Protein AF-A0A6C0JQH0-F1 (afdb_monomer_lite)

Secondary structure (DSSP, 8-state):
-PPPHHHHHTT-TT--EEE--SS--EEE----TT-SEEE--SSEEEEPPPPP--TT--EEE--SSEE-S---GGGGG-TT--EE--------TTSSS--

InterPro domains:
  IPR001611 Leucine-rich repeat [PF00560] (14-30)
  IPR001611 Leucine-rich repeat [PF00560] (34-52)
  IPR032675 Leucine-rich repeat domain superfamily [G3DSA:3.80.10.10] (1-96)

pLDDT: mean 81.75, std 16.23, range [36.56, 95.62]

Sequence (99 aa):
MHSNFFSYVKQFPKLETLSASHNRLLGEILNLKSLKVLSLTNNYFTGEIPCFPNKEMKVLELGANYFSVTIPKCIGDLSALNVLDRVIITLIHNLFLMF

Radius of gyration: 14.03 Å; chains: 1; bounding box: 32×33×37 Å

Structure (mmCIF, N/CA/C/O backbone):
data_AF-A0A6C0JQH0-F1
#
_entry.id   AF-A0A6C0JQH0-F1
#
loop_
_atom_site.group_PDB
_atom_site.id
_atom_site.type_symbol
_atom_site.label_atom_id
_atom_site.label_alt_id
_atom_site.label_comp_id
_atom_site.label_asym_id
_atom_site.label_entity_id
_atom_site.label_seq_id
_atom_site.pdbx_PDB_ins_code
_atom_site.Cartn_x
_atom_site.Cartn_y
_atom_site.Cartn_z
_atom_site.occupancy
_atom_site.B_iso_or_equiv
_atom_site.auth_seq_id
_atom_site.auth_comp_id
_atom_site.auth_asym_id
_atom_site.auth_atom_id
_atom_site.pdbx_PDB_model_num
ATOM 1 N N . MET A 1 1 ? 2.021 17.233 -16.340 1.00 38.72 1 MET A N 1
ATOM 2 C CA . MET A 1 1 ? 1.851 16.941 -14.900 1.00 38.72 1 MET A CA 1
ATOM 3 C C . MET A 1 1 ? 0.585 16.110 -14.737 1.00 38.72 1 MET A C 1
ATOM 5 O O . MET A 1 1 ? -0.492 16.683 -14.714 1.00 38.72 1 MET A O 1
ATOM 9 N N . HIS A 1 2 ? 0.680 14.778 -14.732 1.00 50.06 2 HIS A N 1
ATOM 10 C CA . HIS A 1 2 ? -0.478 13.938 -14.406 1.00 50.06 2 HIS A CA 1
ATOM 11 C C . HIS A 1 2 ? -0.610 13.905 -12.883 1.00 50.06 2 HIS A C 1
ATOM 13 O O . HIS A 1 2 ? 0.313 13.476 -12.194 1.00 50.06 2 HIS A O 1
ATOM 19 N N . SER A 1 3 ? -1.711 14.428 -12.352 1.00 56.91 3 SER A N 1
ATOM 20 C CA . SER A 1 3 ? -1.998 14.361 -10.924 1.00 56.91 3 SER A CA 1
ATOM 21 C C . SER A 1 3 ? -2.189 12.900 -10.503 1.00 56.91 3 SER A C 1
ATOM 23 O O . SER A 1 3 ? -2.912 12.140 -11.144 1.00 56.91 3 SER A O 1
ATOM 25 N N . ASN A 1 4 ? -1.502 12.489 -9.434 1.00 71.00 4 ASN A N 1
ATOM 26 C CA . ASN A 1 4 ? -1.618 11.143 -8.872 1.00 71.00 4 ASN A CA 1
ATOM 27 C C . ASN A 1 4 ? -3.034 10.973 -8.297 1.00 71.00 4 ASN A C 1
ATOM 29 O O . ASN A 1 4 ? -3.421 11.743 -7.414 1.00 71.00 4 ASN A O 1
ATOM 33 N N . PHE A 1 5 ? -3.789 9.973 -8.759 1.00 83.31 5 PHE A N 1
ATOM 34 C CA . PHE A 1 5 ? -5.136 9.639 -8.274 1.00 83.31 5 PHE A CA 1
ATOM 35 C C . PHE A 1 5 ? -5.223 9.638 -6.736 1.00 83.31 5 PHE A C 1
ATOM 37 O O . PHE A 1 5 ? -6.125 10.241 -6.148 1.00 83.31 5 PHE A O 1
ATOM 44 N N . PHE A 1 6 ? -4.221 9.068 -6.063 1.00 84.62 6 PHE A N 1
ATOM 45 C CA . PH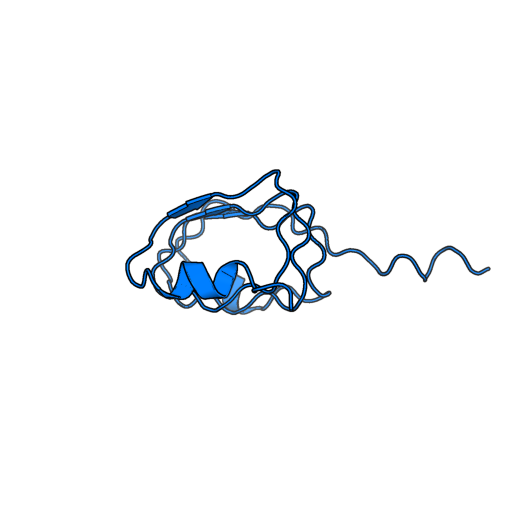E A 1 6 ? -4.194 8.961 -4.604 1.00 84.62 6 PHE A CA 1
ATOM 46 C C . PHE A 1 6 ? -3.984 10.284 -3.863 1.00 84.62 6 PHE A C 1
ATOM 48 O O . PHE A 1 6 ? -4.332 10.383 -2.685 1.00 84.62 6 PHE A O 1
ATOM 55 N N . SER A 1 7 ? -3.475 11.323 -4.531 1.00 84.25 7 SER A N 1
ATOM 56 C CA . SER A 1 7 ? -3.365 12.656 -3.927 1.00 84.25 7 SER A CA 1
ATOM 57 C C . SER A 1 7 ? -4.736 13.271 -3.619 1.00 84.25 7 SER A C 1
ATOM 59 O O . SER A 1 7 ? -4.879 13.971 -2.616 1.00 84.25 7 SER A O 1
ATOM 61 N N . TYR A 1 8 ? -5.760 12.952 -4.416 1.00 86.00 8 TYR A N 1
ATOM 62 C CA . TYR A 1 8 ? -7.137 13.378 -4.162 1.00 86.00 8 TYR A CA 1
ATOM 63 C C . TYR A 1 8 ? -7.780 12.541 -3.061 1.00 86.00 8 TYR A C 1
ATOM 65 O O . TYR A 1 8 ? -8.373 13.086 -2.136 1.00 86.00 8 TYR A O 1
ATOM 73 N N . VAL A 1 9 ? -7.587 11.221 -3.106 1.00 88.38 9 VAL A N 1
ATOM 74 C CA . VAL A 1 9 ? -8.112 10.293 -2.092 1.00 88.38 9 VAL A CA 1
ATOM 75 C C . VAL A 1 9 ? -7.617 10.656 -0.687 1.00 88.38 9 VAL A C 1
ATOM 77 O O . VAL A 1 9 ? -8.378 10.589 0.276 1.00 88.38 9 VAL A O 1
ATOM 80 N N . LYS A 1 10 ? -6.367 11.122 -0.559 1.00 87.19 10 LYS A N 1
ATOM 81 C CA . LYS A 1 10 ? -5.776 11.543 0.722 1.00 87.19 10 LYS A CA 1
ATOM 82 C C . LYS A 1 10 ? -6.552 12.668 1.426 1.00 87.19 10 LYS A C 1
ATOM 84 O O . LYS A 1 10 ? -6.436 12.804 2.642 1.00 87.19 10 LYS A O 1
ATOM 89 N N . GLN A 1 11 ? -7.353 13.451 0.700 1.00 89.50 11 GLN A N 1
ATOM 90 C CA . GLN A 1 11 ? -8.184 14.521 1.268 1.00 89.50 11 GLN A CA 1
ATOM 91 C C . GLN A 1 11 ? -9.389 13.987 2.062 1.00 89.50 11 GLN A C 1
ATOM 93 O O . GLN A 1 11 ? -10.036 14.747 2.779 1.00 89.50 11 GLN A O 1
ATOM 98 N N . PHE A 1 12 ? -9.661 12.679 1.994 1.00 91.12 12 PHE A N 1
ATOM 99 C CA . PHE A 1 12 ? -10.751 12.013 2.702 1.00 91.12 12 PHE A CA 1
ATOM 100 C C . PHE A 1 12 ? -10.197 11.093 3.804 1.00 91.12 12 PHE A C 1
ATOM 102 O O . PHE A 1 12 ? -10.181 9.871 3.655 1.00 91.12 12 PHE A O 1
ATOM 109 N N . PRO A 1 13 ? -9.754 11.636 4.954 1.00 89.88 13 PRO A N 1
ATOM 110 C CA . PRO A 1 13 ? -9.069 10.859 5.991 1.00 89.88 13 PRO A CA 1
ATOM 111 C C . PRO A 1 13 ? -9.960 9.820 6.683 1.00 89.88 13 PRO A C 1
ATOM 113 O O . PRO A 1 13 ? -9.442 8.963 7.392 1.00 89.88 13 PRO A O 1
ATOM 116 N N . LYS A 1 14 ? -11.283 9.876 6.492 1.00 93.94 14 LYS A N 1
ATOM 117 C CA . LYS A 1 14 ? -12.262 8.918 7.033 1.00 93.94 14 LYS A CA 1
ATOM 118 C C . LYS A 1 14 ? -12.768 7.912 5.992 1.00 93.94 14 LYS A C 1
ATOM 120 O O . LYS A 1 14 ? -13.719 7.192 6.271 1.00 93.94 14 LYS A O 1
ATOM 125 N N . LEU A 1 15 ? -12.199 7.899 4.786 1.00 94.06 15 LEU A N 1
ATOM 126 C CA . LEU A 1 15 ? -12.636 6.990 3.734 1.00 94.06 15 LEU A CA 1
ATOM 127 C C . LEU A 1 15 ? -12.307 5.544 4.122 1.00 94.06 15 LEU A C 1
ATOM 129 O O . LEU A 1 15 ? -11.142 5.171 4.214 1.00 94.06 15 LEU A O 1
ATOM 133 N N . GLU A 1 16 ? -13.339 4.729 4.324 1.00 95.62 16 GLU A N 1
ATOM 134 C CA . GLU A 1 16 ? -13.167 3.319 4.692 1.00 95.62 16 GLU A CA 1
ATOM 135 C C . GLU A 1 16 ? -13.218 2.375 3.487 1.00 95.62 16 GLU A C 1
ATOM 137 O O . GLU A 1 16 ? -12.688 1.269 3.541 1.00 95.62 16 GLU A O 1
ATOM 142 N N . THR A 1 17 ? -13.855 2.790 2.393 1.00 95.44 17 THR A N 1
ATOM 143 C CA . THR A 1 17 ? -14.028 1.967 1.192 1.00 95.44 17 THR A CA 1
ATOM 144 C C . THR A 1 17 ? -13.649 2.763 -0.042 1.00 95.44 17 THR A C 1
ATOM 146 O O . THR A 1 17 ? -14.171 3.853 -0.265 1.00 95.44 17 THR A O 1
ATOM 149 N N . LEU A 1 18 ? -12.764 2.193 -0.855 1.00 94.81 18 LEU A N 1
ATOM 150 C CA . LEU A 1 18 ? -12.412 2.699 -2.172 1.00 94.81 18 LEU A CA 1
ATOM 151 C C . LEU A 1 18 ? -12.460 1.550 -3.177 1.00 94.81 18 LEU A C 1
ATOM 153 O O . LEU A 1 18 ? -11.678 0.606 -3.088 1.00 94.81 18 LEU A O 1
ATOM 157 N N . SER A 1 19 ? -13.363 1.659 -4.147 1.00 94.50 19 SER A N 1
ATOM 158 C CA . SER A 1 19 ? -13.430 0.762 -5.297 1.00 94.50 19 SER A CA 1
ATOM 159 C C . SER A 1 19 ? -13.271 1.583 -6.569 1.00 94.50 19 SER A C 1
ATOM 161 O O . SER A 1 19 ? -14.017 2.534 -6.798 1.00 94.50 19 SER A O 1
ATOM 163 N N . ALA A 1 20 ? -12.253 1.250 -7.354 1.00 94.62 20 ALA A N 1
ATOM 164 C CA . ALA A 1 20 ? -11.914 1.924 -8.602 1.00 94.62 20 ALA A CA 1
ATOM 165 C C . ALA A 1 20 ? -11.400 0.936 -9.665 1.00 94.62 20 ALA A C 1
ATOM 167 O O . ALA A 1 20 ? -10.671 1.318 -10.585 1.00 94.62 20 ALA A O 1
ATOM 168 N N . SER A 1 21 ? -11.759 -0.340 -9.533 1.00 93.81 21 SER A N 1
ATOM 169 C CA . SER A 1 21 ? -11.359 -1.415 -10.443 1.00 93.81 21 SER A CA 1
ATOM 170 C C . SER A 1 21 ? -11.853 -1.182 -11.874 1.00 93.81 21 SER A C 1
ATOM 172 O O . SER A 1 21 ? -12.851 -0.496 -12.088 1.00 93.81 21 SER A O 1
ATOM 174 N N . HIS A 1 22 ? -11.154 -1.757 -12.854 1.00 94.56 22 HIS A N 1
ATOM 175 C CA . HIS A 1 22 ? -11.467 -1.661 -14.287 1.00 94.56 22 HIS A CA 1
ATOM 176 C C . HIS A 1 22 ? -11.472 -0.232 -14.841 1.00 94.56 22 HIS A C 1
ATOM 178 O O . HIS A 1 22 ? -12.341 0.150 -15.625 1.00 94.56 22 HIS A O 1
ATOM 184 N N . ASN A 1 23 ? -10.466 0.554 -14.464 1.00 94.38 23 ASN A N 1
ATOM 1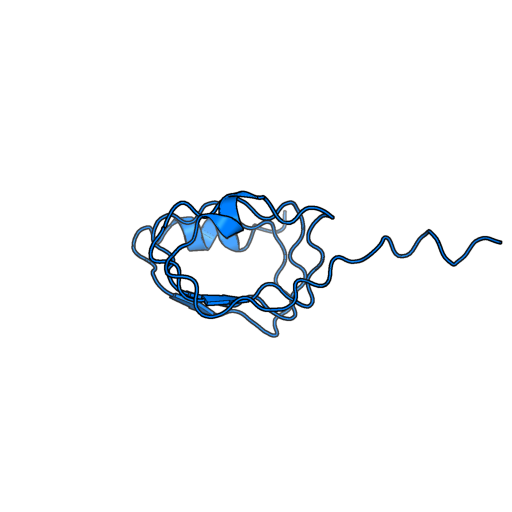85 C CA . ASN A 1 23 ? -10.255 1.890 -15.005 1.00 94.38 23 ASN A CA 1
ATOM 186 C C . ASN A 1 23 ? -8.882 2.001 -15.681 1.00 94.38 23 ASN A C 1
ATOM 188 O O . ASN A 1 23 ? -8.150 1.030 -15.859 1.00 94.38 23 ASN A O 1
ATOM 192 N N . ARG A 1 24 ? -8.548 3.217 -16.116 1.00 93.19 24 ARG A N 1
ATOM 193 C CA . ARG A 1 24 ? -7.242 3.570 -16.685 1.00 93.19 24 ARG A CA 1
ATOM 194 C C . ARG A 1 24 ? -6.448 4.462 -15.730 1.00 93.19 24 ARG A C 1
ATOM 196 O O . ARG A 1 24 ? -5.789 5.403 -16.167 1.00 93.19 24 ARG A O 1
ATOM 203 N N . LEU A 1 25 ? -6.579 4.226 -14.424 1.00 91.69 25 LEU A N 1
ATOM 204 C CA . LEU A 1 25 ? -5.969 5.077 -13.409 1.00 91.69 25 LEU A CA 1
ATOM 205 C C . LEU A 1 25 ? -4.471 4.809 -13.301 1.00 91.69 25 LEU A C 1
ATOM 207 O O . LEU A 1 25 ? -4.022 3.668 -13.377 1.00 91.69 25 LEU A O 1
ATOM 211 N N . LEU A 1 26 ? -3.727 5.895 -13.111 1.00 91.25 26 LEU A N 1
ATOM 212 C CA . LEU A 1 26 ? -2.282 5.921 -12.929 1.00 91.25 26 LEU A CA 1
ATOM 213 C C . LEU A 1 26 ? -1.960 6.457 -11.533 1.00 91.25 26 LEU A C 1
ATOM 215 O O . LEU A 1 26 ? -2.714 7.255 -10.964 1.00 91.25 26 LEU A O 1
ATOM 219 N N . GLY A 1 27 ? -0.794 6.078 -11.022 1.00 90.06 27 GLY A N 1
ATOM 220 C CA . GLY A 1 27 ? -0.253 6.593 -9.771 1.00 90.06 27 GLY A CA 1
ATOM 221 C C . GLY A 1 27 ? 0.296 5.496 -8.874 1.00 90.06 27 GLY A C 1
ATOM 222 O O . GLY A 1 27 ? 0.310 4.320 -9.230 1.00 90.06 27 GLY A O 1
ATOM 223 N N . G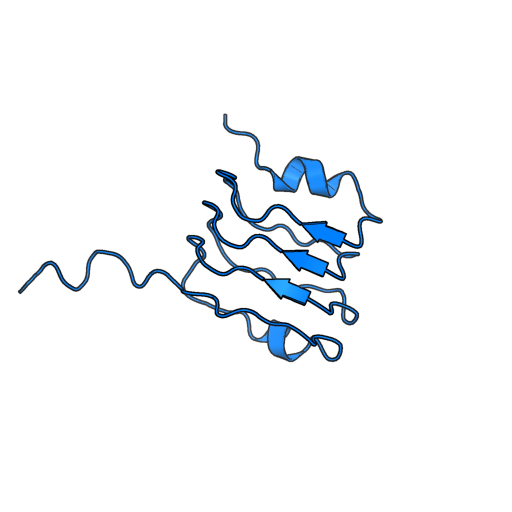LU A 1 28 ? 0.722 5.910 -7.691 1.00 90.81 28 GLU A N 1
ATOM 224 C CA . GLU A 1 28 ? 1.257 5.028 -6.656 1.00 90.81 28 GLU A CA 1
ATOM 225 C C . GLU A 1 28 ? 0.320 5.032 -5.456 1.00 90.81 28 GLU A C 1
ATOM 227 O O . GLU A 1 28 ? -0.204 6.091 -5.079 1.00 90.81 28 GLU A O 1
ATOM 232 N N . ILE A 1 29 ? 0.121 3.860 -4.850 1.00 89.00 29 ILE A N 1
ATOM 233 C CA . ILE A 1 29 ? -0.711 3.738 -3.655 1.00 89.00 29 ILE A CA 1
ATOM 234 C C . ILE A 1 29 ? -0.032 4.486 -2.511 1.00 89.00 29 ILE A C 1
ATOM 236 O O . ILE A 1 29 ? 1.098 4.198 -2.125 1.00 89.00 29 ILE A O 1
ATOM 240 N N . LEU A 1 30 ? -0.761 5.433 -1.929 1.00 86.81 30 LEU A N 1
ATOM 241 C CA . LEU A 1 30 ? -0.339 6.111 -0.712 1.00 86.81 30 LEU A CA 1
ATOM 242 C C . LEU A 1 30 ? -0.853 5.372 0.521 1.00 86.81 30 LEU A C 1
ATOM 244 O O . LEU A 1 30 ? -1.848 4.650 0.484 1.00 86.81 30 LEU A O 1
ATOM 248 N N . ASN A 1 31 ? -0.199 5.610 1.653 1.00 82.44 31 ASN A N 1
ATOM 249 C CA . ASN A 1 31 ? -0.664 5.098 2.932 1.00 82.44 31 ASN A CA 1
ATOM 250 C C . ASN A 1 31 ? -1.990 5.779 3.338 1.00 82.44 31 ASN A C 1
ATOM 252 O O . ASN A 1 31 ? -2.011 6.955 3.714 1.00 82.44 31 ASN A O 1
ATOM 256 N N . LEU A 1 32 ? -3.092 5.028 3.257 1.00 84.94 32 LEU A N 1
ATOM 257 C CA . LEU A 1 32 ? -4.446 5.471 3.587 1.00 84.94 32 LEU A CA 1
ATOM 258 C C . LEU A 1 32 ? -4.908 4.807 4.890 1.00 84.94 32 LEU A C 1
ATOM 260 O O . LEU A 1 32 ? -5.287 3.639 4.919 1.00 84.94 32 LEU A O 1
ATOM 264 N N . LYS A 1 33 ? -4.858 5.576 5.984 1.00 87.69 33 LYS A N 1
ATOM 265 C CA . LYS A 1 33 ? -4.946 5.049 7.356 1.00 87.69 33 LYS A CA 1
ATOM 266 C C . LYS A 1 33 ? -6.304 4.476 7.766 1.00 87.69 33 LYS A C 1
ATOM 268 O O . LYS A 1 33 ? -6.351 3.718 8.724 1.00 87.69 33 LYS A O 1
ATOM 273 N N . SER A 1 34 ? -7.385 4.867 7.101 1.00 92.44 34 SER A N 1
ATOM 274 C CA . SER A 1 34 ? -8.761 4.499 7.464 1.00 92.44 34 SER A CA 1
ATOM 275 C C . SER A 1 34 ? -9.370 3.429 6.566 1.00 92.44 34 SER A C 1
ATOM 277 O O . SER A 1 34 ? -10.421 2.889 6.906 1.00 92.44 34 SER A O 1
ATOM 279 N N . LEU A 1 35 ? -8.716 3.081 5.452 1.00 93.69 35 LEU A N 1
ATOM 280 C CA . LEU A 1 35 ? -9.277 2.124 4.506 1.00 93.69 35 LEU A CA 1
ATOM 281 C C . LEU A 1 35 ? -9.412 0.738 5.132 1.00 93.69 35 LEU A C 1
ATOM 283 O O . LEU A 1 35 ? -8.490 0.226 5.765 1.00 93.69 35 LEU A O 1
ATOM 287 N N . LYS A 1 36 ? -10.578 0.141 4.906 1.00 95.12 36 LYS A N 1
ATOM 288 C CA . LYS A 1 36 ? -10.918 -1.243 5.231 1.00 95.12 36 LYS A CA 1
ATOM 289 C C . LYS A 1 36 ? -11.124 -2.083 3.973 1.00 95.12 36 LYS A C 1
ATOM 291 O O . LYS A 1 36 ? -10.914 -3.291 4.005 1.00 95.12 36 LYS A O 1
ATOM 296 N N . VAL A 1 37 ? -11.536 -1.448 2.878 1.00 94.88 37 VAL A N 1
ATOM 297 C CA . VAL A 1 37 ? -11.776 -2.083 1.581 1.00 94.88 37 VAL A CA 1
ATOM 298 C C . VAL A 1 37 ? -11.074 -1.273 0.503 1.00 94.88 37 VAL A C 1
ATOM 300 O O . VAL A 1 37 ? -11.390 -0.097 0.309 1.00 94.88 37 VAL A O 1
ATOM 303 N N . LEU A 1 38 ? -10.138 -1.906 -0.198 1.00 93.94 38 LEU A N 1
ATOM 304 C CA . LEU A 1 38 ? -9.441 -1.329 -1.337 1.00 93.94 38 LEU A CA 1
ATOM 305 C C . LEU A 1 38 ? -9.516 -2.289 -2.522 1.00 93.94 38 LEU A C 1
ATOM 307 O O . LEU A 1 38 ? -8.940 -3.370 -2.466 1.00 93.94 38 LEU A O 1
ATOM 311 N N . SER A 1 39 ? -10.201 -1.874 -3.587 1.00 94.62 39 SER A N 1
ATOM 312 C CA . SER A 1 39 ? -10.300 -2.628 -4.839 1.00 94.62 39 SER A CA 1
ATOM 313 C C . SER A 1 39 ? -9.850 -1.749 -6.002 1.00 94.62 39 SER A C 1
ATOM 315 O O . SER A 1 39 ? -10.476 -0.731 -6.311 1.00 94.62 39 SER A O 1
ATOM 317 N N . LEU A 1 40 ? -8.712 -2.107 -6.591 1.00 93.38 40 LEU A N 1
ATOM 318 C CA . LEU A 1 40 ? -8.030 -1.372 -7.659 1.00 93.38 40 LEU A CA 1
ATOM 319 C C . LEU A 1 40 ? -7.710 -2.261 -8.861 1.00 93.38 40 LEU A C 1
ATOM 321 O O . LEU A 1 40 ? -6.941 -1.851 -9.736 1.00 93.38 40 LEU A O 1
ATOM 325 N N . THR A 1 41 ? -8.253 -3.475 -8.895 1.00 92.69 41 THR A N 1
ATOM 326 C CA . THR A 1 41 ? -7.941 -4.485 -9.900 1.00 92.69 41 THR A CA 1
ATOM 327 C C . THR A 1 41 ? -8.090 -3.922 -11.312 1.00 92.69 41 THR A C 1
ATOM 329 O O . THR A 1 41 ? -9.033 -3.185 -11.603 1.00 92.69 41 THR A O 1
ATOM 332 N N . ASN A 1 42 ? -7.179 -4.288 -12.212 1.00 92.81 42 ASN A N 1
ATOM 333 C CA . ASN A 1 42 ? -7.256 -3.940 -13.631 1.00 92.81 42 ASN A CA 1
ATOM 334 C C . ASN A 1 42 ? -7.171 -2.418 -13.888 1.00 92.81 42 ASN A C 1
ATOM 336 O O . ASN A 1 42 ? -8.096 -1.818 -14.443 1.00 92.81 42 ASN A O 1
ATOM 340 N N . ASN A 1 43 ? -6.051 -1.820 -13.468 1.00 91.88 43 ASN A N 1
ATOM 341 C CA . ASN A 1 43 ? -5.661 -0.417 -13.666 1.00 91.88 43 ASN A CA 1
ATOM 342 C C . ASN A 1 43 ? -4.180 -0.319 -14.106 1.00 91.88 43 ASN A C 1
ATOM 344 O O . ASN A 1 43 ? -3.536 -1.325 -14.400 1.00 91.88 43 ASN A O 1
ATOM 348 N N . TYR A 1 44 ? -3.628 0.898 -14.165 1.00 91.69 44 TYR A N 1
ATOM 349 C CA . TYR A 1 44 ? -2.223 1.166 -14.491 1.00 91.69 44 TYR A CA 1
ATOM 350 C C . TYR A 1 44 ? -1.414 1.658 -13.276 1.00 91.69 44 TYR A C 1
ATOM 352 O O . TYR A 1 44 ? -0.477 2.441 -13.436 1.00 91.69 44 TYR A O 1
ATOM 360 N N . PHE A 1 45 ? -1.769 1.258 -12.049 1.00 90.56 45 PHE A N 1
ATOM 361 C CA . PHE A 1 45 ? -1.019 1.685 -10.864 1.00 90.56 45 PHE A CA 1
ATOM 362 C C . PHE A 1 45 ? 0.383 1.060 -10.833 1.00 90.56 45 PHE A C 1
ATOM 364 O O . PHE A 1 45 ? 0.564 -0.096 -11.217 1.00 90.56 45 PHE A O 1
ATOM 371 N N . THR A 1 46 ? 1.365 1.833 -10.374 1.00 89.81 46 THR A N 1
ATOM 372 C CA . THR A 1 46 ? 2.794 1.482 -10.327 1.00 89.81 46 THR A CA 1
ATOM 373 C C . THR A 1 46 ? 3.365 1.713 -8.925 1.00 89.81 46 THR A C 1
ATOM 375 O O . THR A 1 46 ? 2.645 2.111 -8.008 1.00 89.81 46 THR A O 1
ATOM 378 N N . GLY A 1 47 ? 4.670 1.492 -8.756 1.00 88.44 47 GLY A N 1
ATOM 379 C CA . GLY A 1 47 ? 5.372 1.727 -7.492 1.00 88.44 47 GLY A CA 1
ATOM 380 C C . GLY A 1 47 ? 5.244 0.561 -6.514 1.00 88.44 47 GLY A C 1
ATOM 381 O O . GLY A 1 47 ? 4.814 -0.534 -6.881 1.00 88.44 47 GLY A O 1
ATOM 382 N N . GLU A 1 48 ? 5.664 0.782 -5.272 1.00 88.19 48 GLU A N 1
ATOM 383 C CA . GLU A 1 48 ? 5.607 -0.234 -4.221 1.00 88.19 48 GLU A CA 1
ATOM 384 C C . GLU A 1 48 ? 4.228 -0.291 -3.562 1.00 88.19 48 GLU A C 1
ATOM 386 O O . GLU A 1 48 ? 3.539 0.721 -3.414 1.00 88.19 48 GLU A O 1
ATOM 391 N N . ILE A 1 49 ? 3.837 -1.482 -3.113 1.00 89.12 49 ILE A N 1
ATOM 392 C CA . ILE A 1 49 ? 2.666 -1.635 -2.252 1.00 89.12 49 ILE A CA 1
ATOM 393 C C . ILE A 1 49 ? 3.088 -1.193 -0.842 1.00 89.12 49 ILE A C 1
ATOM 395 O O . ILE A 1 49 ? 4.033 -1.765 -0.296 1.00 89.12 49 ILE A O 1
ATOM 399 N N . PRO A 1 50 ? 2.440 -0.187 -0.228 1.00 90.00 50 PRO A N 1
ATOM 400 C CA . PRO A 1 50 ? 2.811 0.265 1.106 1.00 90.00 50 PRO A CA 1
ATOM 401 C C . PRO A 1 50 ? 2.311 -0.697 2.187 1.00 90.00 50 PRO A C 1
ATOM 403 O O . PRO A 1 50 ? 1.382 -1.480 1.989 1.00 90.00 50 PRO A O 1
ATOM 406 N N . CYS A 1 51 ? 2.861 -0.566 3.393 1.00 88.69 51 CYS A N 1
ATOM 407 C CA . CYS A 1 51 ? 2.248 -1.169 4.569 1.00 88.69 51 CYS A CA 1
ATOM 408 C C . CYS A 1 51 ? 0.955 -0.443 4.934 1.00 88.69 51 CYS A C 1
ATOM 410 O O . CYS A 1 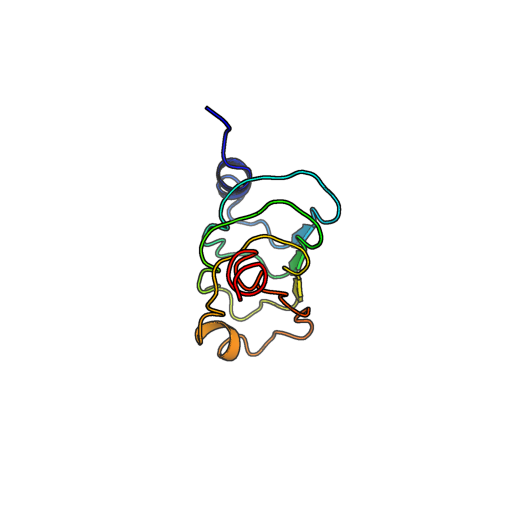51 ? 0.976 0.732 5.315 1.00 88.69 51 CYS A O 1
ATOM 412 N N . PHE A 1 52 ? -0.162 -1.162 4.864 1.00 88.50 52 PHE A N 1
ATOM 413 C CA . PHE A 1 52 ? -1.451 -0.661 5.318 1.00 88.50 52 PHE A CA 1
ATOM 414 C C . PHE A 1 52 ? -1.493 -0.679 6.856 1.00 88.50 52 PHE A C 1
ATOM 416 O O . PHE A 1 52 ? -1.318 -1.733 7.469 1.00 88.50 52 PHE A O 1
ATOM 423 N N . PRO A 1 53 ? -1.692 0.474 7.516 1.00 85.25 53 PRO A N 1
ATOM 424 C CA . PRO A 1 53 ? -1.635 0.561 8.972 1.00 85.25 53 PRO A CA 1
ATOM 425 C C . PRO A 1 53 ? -2.951 0.135 9.630 1.00 85.25 53 PRO A C 1
ATOM 427 O O . PRO A 1 53 ? -2.965 -0.138 10.828 1.00 85.25 53 PRO A O 1
ATOM 430 N N . ASN A 1 54 ? -4.052 0.087 8.872 1.00 90.44 54 ASN A N 1
ATOM 431 C CA . ASN A 1 54 ? -5.347 -0.301 9.403 1.00 90.44 54 ASN A CA 1
ATOM 432 C C . ASN A 1 54 ? -5.445 -1.822 9.527 1.00 90.44 54 ASN A C 1
ATOM 434 O O . ASN A 1 54 ? -5.645 -2.525 8.539 1.00 90.44 54 ASN A O 1
ATOM 438 N N . LYS A 1 55 ? -5.343 -2.324 10.757 1.00 88.44 55 LYS A N 1
ATOM 439 C CA . LYS A 1 55 ? -5.482 -3.754 11.060 1.00 88.44 55 LYS A CA 1
ATOM 440 C C . LYS A 1 55 ? -6.895 -4.287 10.834 1.00 88.44 55 LYS A C 1
ATOM 442 O O . LYS A 1 55 ? -7.057 -5.494 10.715 1.00 88.44 55 LYS A O 1
ATOM 447 N N . GLU A 1 56 ? -7.886 -3.404 10.713 1.00 92.31 56 GLU A N 1
ATOM 448 C CA . GLU A 1 56 ? -9.258 -3.753 10.334 1.00 92.31 56 GLU A CA 1
ATOM 449 C C . GLU A 1 56 ? -9.462 -3.848 8.814 1.00 92.31 56 GLU A C 1
ATOM 451 O O . GLU A 1 56 ? -10.604 -3.918 8.357 1.00 92.31 56 GLU A O 1
ATOM 456 N N . MET A 1 57 ? -8.395 -3.810 8.008 1.00 92.75 57 MET A N 1
ATOM 457 C CA . MET A 1 57 ? -8.502 -4.013 6.566 1.00 92.75 57 MET A CA 1
ATOM 458 C C . MET A 1 57 ? -9.009 -5.417 6.250 1.00 92.75 57 MET A C 1
ATOM 460 O O . MET A 1 57 ? -8.424 -6.403 6.680 1.00 92.75 57 MET A O 1
ATOM 464 N N . LYS A 1 58 ? -10.109 -5.481 5.496 1.00 93.44 58 LYS A N 1
ATOM 465 C CA . LYS A 1 58 ? -10.858 -6.703 5.178 1.00 93.44 58 LYS A CA 1
ATOM 466 C C . LYS A 1 58 ? -10.650 -7.168 3.748 1.00 93.44 58 LYS A C 1
ATOM 468 O O . LYS A 1 58 ? -10.681 -8.369 3.498 1.00 93.44 58 LYS A O 1
ATOM 473 N N . VAL A 1 59 ? -10.481 -6.223 2.826 1.00 92.50 59 VAL A N 1
ATOM 474 C CA . VAL A 1 59 ? -10.398 -6.493 1.390 1.00 92.50 59 VAL A CA 1
ATOM 475 C C . VAL A 1 59 ? -9.258 -5.685 0.793 1.00 92.50 59 VAL A C 1
ATOM 477 O O . VAL A 1 59 ? -9.240 -4.457 0.917 1.00 92.50 59 VAL A O 1
ATOM 480 N N . LEU A 1 60 ? -8.343 -6.386 0.132 1.00 91.69 60 LEU A N 1
ATOM 481 C CA . LEU A 1 60 ? -7.256 -5.807 -0.640 1.00 91.69 60 LEU A CA 1
ATOM 482 C C . LEU A 1 60 ? -7.174 -6.501 -2.002 1.00 91.69 60 LEU A C 1
ATOM 484 O O . LEU A 1 60 ? -6.733 -7.645 -2.098 1.00 91.69 60 LEU A O 1
ATOM 488 N N . GLU A 1 61 ? -7.590 -5.797 -3.049 1.00 92.12 61 GLU A N 1
ATOM 489 C CA . GLU A 1 61 ? -7.564 -6.293 -4.424 1.00 92.12 61 GLU A CA 1
ATOM 490 C C . GLU A 1 61 ? -6.734 -5.350 -5.304 1.00 92.12 61 GLU A C 1
ATOM 492 O O . GLU A 1 61 ? -7.123 -4.210 -5.567 1.00 92.12 61 GLU A O 1
ATOM 497 N N . LEU A 1 62 ? -5.552 -5.807 -5.714 1.00 90.62 62 LEU A N 1
ATOM 498 C CA . LEU A 1 62 ? -4.533 -5.034 -6.425 1.00 90.62 62 LEU A CA 1
ATOM 499 C C . LEU A 1 62 ? -4.109 -5.680 -7.755 1.00 90.62 62 LEU A C 1
ATOM 501 O O . LEU A 1 62 ? -3.231 -5.152 -8.439 1.00 90.62 62 LEU A O 1
ATOM 505 N N . GLY A 1 63 ? -4.700 -6.812 -8.135 1.00 89.00 63 GLY A N 1
ATOM 506 C CA . GLY A 1 63 ? -4.343 -7.583 -9.323 1.00 89.00 63 GLY A CA 1
ATOM 507 C C . GLY A 1 63 ? -4.459 -6.800 -10.635 1.00 89.00 63 GLY A C 1
ATOM 508 O O . GLY A 1 63 ? -5.132 -5.776 -10.721 1.00 89.00 63 GLY A O 1
ATOM 509 N N . ALA A 1 64 ? -3.798 -7.289 -11.689 1.00 90.06 64 ALA A N 1
ATOM 510 C CA . ALA A 1 64 ? -3.779 -6.638 -13.006 1.00 90.06 64 ALA A CA 1
ATOM 511 C C . ALA A 1 64 ? -3.406 -5.136 -12.930 1.00 90.06 64 ALA A C 1
ATOM 513 O O . ALA A 1 64 ? -4.101 -4.274 -13.461 1.00 90.06 64 ALA A O 1
ATOM 514 N N . ASN A 1 65 ? -2.309 -4.846 -12.225 1.00 89.19 65 ASN A N 1
ATOM 515 C CA . ASN A 1 65 ? -1.634 -3.548 -12.157 1.00 89.19 65 ASN A CA 1
ATOM 516 C C . ASN A 1 65 ? -0.129 -3.743 -12.431 1.00 89.19 65 ASN A C 1
ATOM 518 O O . ASN A 1 65 ? 0.329 -4.859 -12.674 1.00 89.19 65 ASN A O 1
ATOM 522 N N . TYR A 1 66 ? 0.652 -2.666 -12.363 1.00 89.56 66 TYR A N 1
ATOM 523 C CA . TYR A 1 66 ? 2.087 -2.628 -12.667 1.00 89.56 66 TYR A CA 1
ATOM 524 C C . TYR A 1 66 ? 2.926 -2.322 -11.412 1.00 89.56 66 TYR A C 1
ATOM 526 O O . TYR A 1 66 ? 3.935 -1.616 -11.482 1.00 89.56 66 TYR A O 1
ATOM 534 N N . PHE A 1 67 ? 2.498 -2.825 -10.248 1.00 87.88 67 PHE A N 1
ATOM 535 C CA . PHE A 1 67 ? 3.244 -2.699 -8.992 1.00 87.88 67 PHE A CA 1
ATOM 536 C C . PHE A 1 67 ? 4.612 -3.393 -9.061 1.00 87.88 67 PHE A C 1
ATOM 538 O O . PHE A 1 67 ? 4.830 -4.314 -9.854 1.00 87.88 67 PHE A O 1
ATOM 545 N N . SER A 1 68 ? 5.537 -2.939 -8.214 1.00 82.44 68 SER A N 1
ATOM 546 C CA . SER A 1 68 ? 6.881 -3.499 -8.092 1.00 82.44 68 SER A CA 1
ATOM 547 C C . SER A 1 68 ? 6.875 -4.927 -7.526 1.00 82.44 68 SER A C 1
ATOM 549 O O . SER A 1 68 ? 5.858 -5.458 -7.083 1.00 82.44 68 SER A O 1
ATOM 551 N N . VAL A 1 69 ? 8.044 -5.573 -7.558 1.00 70.00 69 VAL A N 1
ATOM 552 C CA . VAL A 1 69 ? 8.203 -7.029 -7.386 1.00 70.00 69 VAL A CA 1
ATOM 553 C C . VAL A 1 69 ? 8.004 -7.526 -5.945 1.00 70.00 69 VAL A C 1
ATOM 555 O O . VAL A 1 69 ? 8.043 -8.728 -5.694 1.00 70.00 69 VAL A O 1
ATOM 558 N N . THR A 1 70 ? 7.738 -6.641 -4.983 1.00 72.88 70 THR A N 1
ATOM 559 C CA . THR A 1 70 ? 7.698 -7.016 -3.565 1.00 72.88 70 THR A CA 1
ATOM 560 C C . THR A 1 70 ? 6.318 -6.790 -2.963 1.00 72.88 70 THR A C 1
ATOM 562 O O . THR A 1 70 ? 5.862 -5.658 -2.818 1.00 72.88 70 THR A O 1
ATOM 565 N N . ILE A 1 71 ? 5.687 -7.879 -2.520 1.00 81.06 71 ILE A N 1
ATOM 566 C CA . ILE A 1 71 ? 4.580 -7.814 -1.563 1.00 81.06 71 ILE A CA 1
ATOM 567 C C . ILE A 1 71 ? 5.201 -7.587 -0.175 1.00 81.06 71 ILE A C 1
ATOM 569 O O . ILE A 1 71 ? 5.998 -8.419 0.275 1.00 81.06 71 ILE A O 1
ATOM 573 N N . PRO A 1 72 ? 4.901 -6.480 0.522 1.00 85.94 72 PRO A N 1
ATOM 574 C CA . PRO A 1 72 ? 5.548 -6.187 1.791 1.00 85.94 72 PRO A CA 1
ATOM 575 C C . PRO A 1 72 ? 5.046 -7.137 2.891 1.00 85.94 72 PRO A C 1
ATOM 577 O O . PRO A 1 72 ? 3.851 -7.413 3.008 1.00 85.94 72 PRO A O 1
ATOM 580 N N . LYS A 1 73 ? 5.965 -7.615 3.745 1.00 85.56 73 LYS A N 1
ATOM 581 C CA . LYS A 1 73 ? 5.674 -8.609 4.804 1.00 85.56 73 LYS A CA 1
ATOM 582 C C . LYS A 1 73 ? 4.549 -8.188 5.754 1.00 85.56 73 LYS A C 1
ATOM 584 O O . LYS A 1 73 ? 3.811 -9.036 6.235 1.00 85.56 73 LYS A O 1
ATOM 589 N N . CYS A 1 74 ? 4.394 -6.886 5.970 1.00 86.75 74 CYS A N 1
ATOM 590 C CA . CYS A 1 74 ? 3.361 -6.297 6.820 1.00 86.75 74 CYS A CA 1
ATOM 591 C C . CYS A 1 74 ? 1.918 -6.569 6.356 1.00 86.75 74 CYS A C 1
ATOM 593 O O . CYS A 1 74 ? 1.000 -6.387 7.151 1.00 86.75 74 CYS A O 1
ATOM 595 N N . ILE A 1 75 ? 1.690 -7.021 5.113 1.00 85.38 75 ILE A N 1
ATOM 596 C CA . ILE A 1 75 ? 0.367 -7.525 4.698 1.00 85.38 75 ILE A CA 1
ATOM 597 C C . ILE A 1 75 ? -0.008 -8.775 5.501 1.00 85.38 75 ILE A C 1
ATOM 599 O O . ILE A 1 75 ? -1.171 -8.939 5.854 1.00 85.38 75 ILE A O 1
ATOM 603 N N . GLY A 1 76 ? 0.974 -9.602 5.877 1.00 83.19 76 GLY A N 1
ATOM 604 C CA . GLY A 1 76 ? 0.764 -10.740 6.774 1.00 83.19 76 GLY A CA 1
ATOM 605 C C . GLY A 1 76 ? 0.305 -10.339 8.180 1.00 83.19 76 GLY A C 1
ATOM 606 O O . GLY A 1 76 ? -0.287 -11.151 8.882 1.00 83.19 76 GLY A O 1
ATOM 607 N N . ASP A 1 77 ? 0.506 -9.078 8.573 1.00 86.81 77 ASP A N 1
ATOM 608 C CA . ASP A 1 77 ? 0.072 -8.563 9.869 1.00 86.81 77 ASP A CA 1
ATOM 609 C C . ASP A 1 77 ? -1.369 -8.007 9.840 1.00 86.81 77 ASP A C 1
ATOM 611 O O . ASP A 1 77 ? -1.798 -7.393 10.822 1.00 86.81 77 ASP A O 1
ATOM 615 N N . LEU A 1 78 ? -2.096 -8.109 8.719 1.00 86.44 78 LEU A N 1
ATOM 616 C CA . LEU A 1 78 ? -3.494 -7.676 8.595 1.00 86.44 78 LEU A CA 1
ATOM 617 C C . LEU A 1 78 ? -4.430 -8.803 9.048 1.00 86.44 78 LEU A C 1
ATOM 619 O O . LEU A 1 78 ? -4.980 -9.544 8.240 1.00 86.44 78 LEU A O 1
ATOM 623 N N . SER A 1 79 ? -4.615 -8.932 10.360 1.00 87.88 79 SER A N 1
ATOM 624 C CA . SER A 1 79 ? -5.370 -10.039 10.964 1.00 87.88 79 SER A CA 1
ATOM 625 C C . SER A 1 79 ? -6.858 -10.088 10.593 1.00 87.88 79 SER A C 1
ATOM 627 O O . SER A 1 79 ? -7.463 -11.150 10.709 1.00 87.88 79 SER A O 1
ATOM 629 N N . ALA A 1 80 ? -7.454 -8.972 10.157 1.00 87.31 80 ALA A N 1
ATOM 630 C CA . ALA A 1 80 ? -8.847 -8.913 9.704 1.00 87.31 80 ALA A CA 1
ATOM 631 C C . ALA A 1 80 ? -9.022 -9.123 8.186 1.00 87.31 80 ALA A C 1
ATOM 633 O O . ALA A 1 80 ? -10.142 -8.986 7.684 1.00 87.31 80 ALA A O 1
ATOM 634 N N . LEU A 1 81 ? -7.936 -9.399 7.451 1.00 84.75 81 LEU A N 1
ATOM 635 C CA . LEU A 1 81 ? -7.964 -9.514 5.997 1.00 84.75 81 LEU A CA 1
ATOM 636 C C . LEU A 1 81 ? -8.642 -10.822 5.586 1.00 84.75 81 LEU A C 1
ATOM 638 O O . LEU A 1 81 ? -8.115 -11.910 5.805 1.00 84.75 81 LEU A O 1
ATOM 642 N N . ASN A 1 82 ? -9.806 -10.698 4.956 1.00 82.50 82 ASN A N 1
ATOM 643 C CA . ASN A 1 82 ? -10.612 -11.833 4.511 1.00 82.50 82 ASN A CA 1
ATOM 644 C C . ASN A 1 82 ? -10.444 -12.099 3.014 1.00 82.50 82 ASN A C 1
ATOM 646 O O . ASN A 1 82 ? -10.611 -13.230 2.565 1.00 82.50 82 ASN A O 1
ATOM 650 N N . VAL A 1 83 ? -10.144 -11.053 2.241 1.00 79.31 83 VAL A N 1
ATOM 651 C CA . VAL A 1 83 ? -9.964 -11.126 0.792 1.00 79.31 83 VAL A CA 1
ATOM 652 C C . VAL A 1 83 ? -8.645 -10.464 0.426 1.00 79.31 83 VAL A C 1
ATOM 654 O O . VAL A 1 83 ? -8.452 -9.270 0.657 1.00 79.31 83 VAL A O 1
ATOM 657 N N . LEU A 1 84 ? -7.761 -11.258 -0.167 1.00 79.75 84 LEU A N 1
ATOM 658 C CA . LEU A 1 84 ? -6.554 -10.808 -0.841 1.00 79.75 84 LEU A CA 1
ATOM 659 C C . LEU A 1 84 ? -6.583 -11.396 -2.250 1.00 79.75 84 LEU A C 1
ATOM 661 O O . LEU A 1 84 ? -6.597 -12.622 -2.395 1.00 79.75 84 LEU A O 1
ATOM 665 N N . ASP A 1 85 ? -6.630 -10.550 -3.278 1.00 75.56 85 ASP A N 1
ATOM 666 C CA . ASP A 1 85 ? -6.545 -11.049 -4.649 1.00 75.56 85 ASP A CA 1
ATOM 667 C C . ASP A 1 85 ? -5.107 -11.433 -5.028 1.00 75.56 85 ASP A C 1
ATOM 669 O O . ASP A 1 85 ? -4.118 -11.122 -4.355 1.00 75.56 85 ASP A O 1
ATOM 673 N N . ARG A 1 86 ? -4.983 -12.169 -6.134 1.00 64.62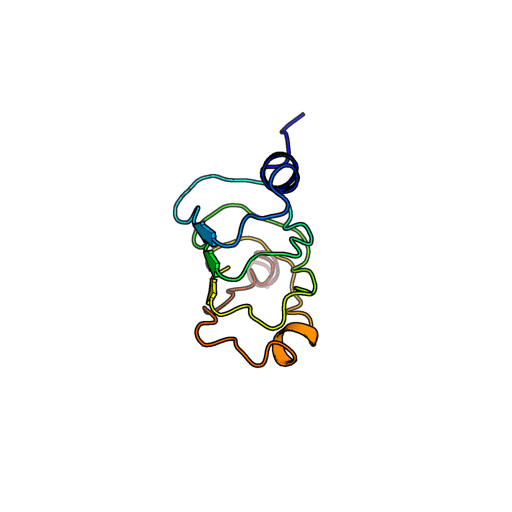 86 ARG A N 1
ATOM 674 C CA . ARG A 1 86 ? -3.679 -12.523 -6.685 1.00 64.62 86 ARG A CA 1
ATOM 675 C C . ARG A 1 86 ? -3.041 -11.272 -7.291 1.00 64.62 86 ARG A C 1
ATOM 677 O O . ARG A 1 86 ? -3.341 -10.900 -8.426 1.00 64.62 86 ARG A O 1
ATOM 684 N N . VAL A 1 87 ? -2.091 -10.682 -6.572 1.00 62.75 87 VAL A N 1
ATOM 685 C CA . VAL A 1 87 ? -1.223 -9.623 -7.099 1.00 62.75 87 VAL A CA 1
ATOM 686 C C . VAL A 1 87 ? -0.280 -10.232 -8.142 1.00 62.75 87 VAL A C 1
ATOM 688 O O . VAL A 1 87 ? 0.746 -10.826 -7.810 1.00 62.75 87 VAL A O 1
ATOM 691 N N . ILE A 1 88 ? -0.646 -10.143 -9.424 1.00 54.91 88 ILE A N 1
ATOM 692 C CA . ILE A 1 88 ? 0.259 -10.505 -10.521 1.00 54.91 88 ILE A CA 1
ATOM 693 C C . ILE A 1 88 ? 1.275 -9.379 -10.653 1.00 54.91 88 ILE A C 1
ATOM 695 O O . ILE A 1 88 ? 1.005 -8.341 -11.250 1.00 54.91 88 ILE A O 1
ATOM 699 N N . ILE A 1 89 ? 2.449 -9.604 -10.082 1.00 54.03 89 ILE A N 1
ATOM 700 C CA . ILE A 1 89 ? 3.630 -8.814 -10.389 1.00 54.03 89 ILE A CA 1
ATOM 701 C C . ILE A 1 89 ? 3.952 -9.071 -11.859 1.00 54.03 89 ILE A C 1
ATOM 703 O O . ILE A 1 89 ? 4.070 -10.224 -12.286 1.00 54.03 89 ILE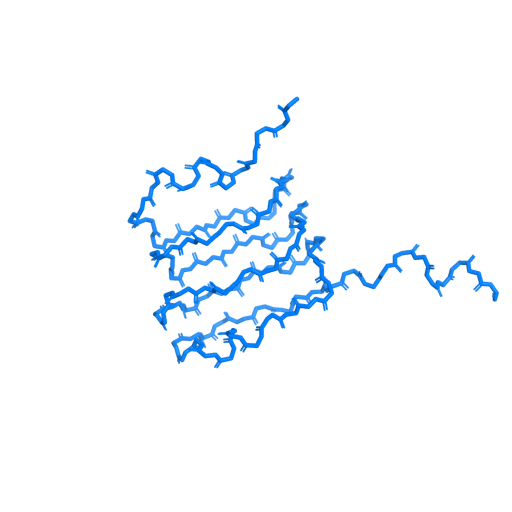 A O 1
ATOM 707 N N . THR A 1 90 ? 4.105 -8.004 -12.640 1.00 47.47 90 THR A N 1
ATOM 708 C CA . THR A 1 90 ? 4.703 -8.135 -13.966 1.00 47.47 90 THR A CA 1
ATOM 709 C C . THR A 1 90 ? 6.161 -8.522 -13.734 1.00 47.47 90 THR A C 1
ATOM 711 O O . THR A 1 90 ? 6.989 -7.662 -13.438 1.00 47.47 90 THR A O 1
ATOM 714 N N . LEU A 1 91 ? 6.486 -9.820 -13.821 1.00 45.12 91 LEU A N 1
ATOM 715 C CA . LEU A 1 91 ? 7.845 -10.229 -14.166 1.00 45.12 91 LEU A CA 1
ATOM 716 C C . LEU A 1 91 ? 8.180 -9.404 -15.395 1.00 45.12 91 LEU A C 1
ATOM 718 O O . LEU A 1 91 ? 7.450 -9.462 -16.384 1.00 45.12 91 LEU A O 1
ATOM 722 N N . ILE A 1 92 ? 9.182 -8.545 -15.248 1.00 49.66 92 ILE A N 1
ATOM 723 C CA . ILE A 1 92 ? 9.694 -7.649 -16.273 1.00 49.66 92 ILE A CA 1
ATOM 724 C C . ILE A 1 92 ? 9.484 -8.306 -17.639 1.00 49.66 92 ILE A C 1
ATOM 726 O O . ILE A 1 92 ? 9.979 -9.410 -17.874 1.00 49.66 92 ILE A O 1
ATOM 730 N N . HIS A 1 93 ? 8.744 -7.635 -18.523 1.00 44.47 93 HIS A N 1
ATOM 731 C CA . HIS A 1 93 ? 8.565 -7.975 -19.939 1.00 44.47 93 HIS A CA 1
ATOM 732 C C . HIS A 1 93 ? 9.913 -7.942 -20.719 1.00 44.47 93 HIS A C 1
ATOM 734 O O . HIS A 1 93 ? 9.956 -7.530 -21.868 1.00 44.47 93 HIS A O 1
ATOM 740 N N . ASN A 1 94 ? 11.037 -8.328 -20.099 1.00 44.06 94 ASN A N 1
ATOM 741 C CA . ASN A 1 94 ? 12.401 -8.225 -20.619 1.00 44.06 94 ASN A CA 1
ATOM 742 C C . ASN A 1 94 ? 13.356 -9.327 -20.117 1.00 44.06 94 ASN A C 1
ATOM 744 O O . ASN A 1 94 ? 14.561 -9.108 -20.092 1.00 44.06 94 ASN A O 1
ATOM 748 N N . LEU A 1 95 ? 12.868 -10.520 -19.749 1.00 44.38 95 LEU A N 1
ATOM 749 C CA . LEU A 1 95 ? 13.762 -11.684 -19.595 1.00 44.38 95 LEU A CA 1
ATOM 750 C C . LEU A 1 95 ? 13.378 -12.921 -20.429 1.00 44.38 95 LEU A C 1
ATOM 752 O O . LEU A 1 95 ? 13.929 -13.988 -20.202 1.00 44.38 95 LEU A O 1
ATOM 756 N N . PHE A 1 96 ? 12.466 -12.792 -21.402 1.00 43.38 96 PHE A N 1
ATOM 757 C CA . PHE A 1 96 ? 12.109 -13.895 -22.319 1.00 43.38 96 PHE A CA 1
ATOM 758 C C . PHE A 1 96 ? 12.104 -13.508 -23.814 1.00 43.38 96 PHE A C 1
ATOM 760 O O . PHE A 1 96 ? 11.619 -14.267 -24.648 1.00 43.38 96 PHE A O 1
ATOM 767 N N . LEU A 1 97 ? 12.666 -12.340 -24.163 1.00 38.84 97 LEU A N 1
ATOM 768 C CA . LEU A 1 97 ? 12.989 -11.946 -25.549 1.00 38.84 97 LEU A CA 1
ATOM 769 C C . LEU A 1 97 ? 14.500 -11.830 -25.802 1.00 38.84 97 LEU A C 1
ATOM 771 O O . LEU A 1 97 ? 14.930 -11.182 -26.753 1.00 38.84 97 LEU A O 1
ATOM 775 N N . MET A 1 98 ? 15.314 -12.486 -24.985 1.00 36.56 98 MET A N 1
ATOM 776 C CA . MET A 1 98 ? 16.662 -12.848 -25.393 1.00 36.56 98 MET A CA 1
ATOM 777 C C . MET A 1 98 ? 16.827 -14.342 -25.171 1.00 36.56 98 MET A C 1
ATOM 779 O O . MET A 1 98 ? 16.416 -14.876 -24.141 1.00 36.56 98 MET A O 1
ATOM 783 N N . PHE A 1 99 ? 17.350 -14.973 -26.215 1.00 48.88 99 PHE A N 1
ATOM 784 C CA . PHE A 1 99 ? 18.165 -16.174 -26.154 1.00 48.88 99 PHE A CA 1
ATOM 785 C C . PHE A 1 99 ? 19.045 -16.221 -24.899 1.00 48.88 99 PHE A C 1
ATOM 787 O O . PHE A 1 99 ? 19.540 -15.141 -24.495 1.00 48.88 99 PHE A O 1
#

Foldseek 3Di:
DDDQPVVVVQVCLQDQEDADDPDAHEHEDDARANHQEDAHAQYAYEEADDQHNHLNRAYDHDANYAYDDDDDPNVVVSPNHNYDDDHDHPPPPPPPPDD

Organism: NCBI:txid1070528